Protein AF-A0AAW1UZC7-F1 (afdb_monomer)

Secondary structure (DSSP, 8-state):
--------------------SEEEEEEE--TTSHHHH--SSTTSEEEEPPTT--EEEEEEEE-STT--EEEEEEEE-TTHHHHHHH-TTSEEEEEEEE-STTTT-S---

Radius of gyration: 19.14 Å; Cα contacts (8 Å, |Δi|>4): 215; chains: 1; bounding box: 29×69×43 Å

Foldseek 3Di:
DDDDDDDDDPPDPDPPPVFQQWEWWAKDQDCPDCLAFFDDDPRGPTDGDDVQQRKKKWWWWAQDPVRGIMITIDTGHPCVVVVQVPPPNIRTPDMDIDGYHHPVGGHDD

Nearest PDB structures (foldseek):
  1ywh-assembly3_I  TM=7.580E-01  e=1.189E-02  Homo sapiens
  1ywh-assembly2_A  TM=7.658E-01  e=1.681E-02  Homo sapiens
  4qti-assembly1_U  TM=7.657E-01  e=5.026E-02  Homo sapiens
  1ywh-assembly3_M  TM=6.958E-01  e=4.479E-02  Homo sapiens
  1ywh-assembly2_C  TM=7.543E-01  e=2.525E-01  Homo sapiens

Organism: NCBI:txid420089

Structure (mmCIF, N/CA/C/O backbone):
data_AF-A0AAW1UZC7-F1
#
_entry.id   AF-A0AAW1UZC7-F1
#
loop_
_atom_site.group_PDB
_atom_site.id
_atom_site.type_symbol
_atom_site.label_atom_id
_atom_site.label_alt_id
_atom_site.label_comp_id
_atom_site.label_asym_id
_atom_site.label_entity_id
_atom_site.label_seq_id
_atom_site.pdbx_PDB_ins_code
_atom_site.Cartn_x
_atom_site.Cartn_y
_atom_site.Cartn_z
_atom_site.occupancy
_atom_site.B_iso_or_equiv
_atom_site.auth_seq_id
_atom_site.auth_comp_id
_atom_site.auth_asym_id
_atom_site.auth_atom_id
_atom_site.pdbx_PDB_model_num
ATOM 1 N N . MET A 1 1 ? 14.920 -51.473 -22.764 1.00 35.56 1 MET A N 1
ATOM 2 C CA . MET A 1 1 ? 14.422 -50.535 -23.802 1.00 35.56 1 MET A CA 1
ATOM 3 C C . MET A 1 1 ? 14.189 -49.159 -23.162 1.00 35.56 1 MET A C 1
ATOM 5 O O . MET A 1 1 ? 14.099 -49.111 -21.945 1.00 35.56 1 MET A O 1
ATOM 9 N N . PRO A 1 2 ? 14.200 -48.059 -23.930 1.00 41.09 2 PRO A N 1
ATOM 10 C CA . PRO A 1 2 ? 15.257 -47.043 -23.934 1.00 41.09 2 PRO A CA 1
ATOM 11 C C . PRO A 1 2 ? 14.973 -45.798 -23.077 1.00 41.09 2 PRO A C 1
ATOM 13 O O . PRO A 1 2 ? 13.840 -45.512 -22.695 1.00 41.09 2 PRO A O 1
ATOM 16 N N . ILE A 1 3 ? 16.042 -45.032 -22.851 1.00 58.06 3 ILE A N 1
ATOM 17 C CA . ILE A 1 3 ? 16.047 -43.667 -22.316 1.00 58.06 3 ILE A CA 1
ATOM 18 C C . ILE A 1 3 ? 15.090 -42.795 -23.143 1.00 58.06 3 ILE A C 1
ATOM 20 O O . ILE A 1 3 ? 15.296 -42.587 -24.338 1.00 58.06 3 ILE A O 1
ATOM 24 N N . ARG A 1 4 ? 14.049 -42.259 -22.499 1.00 55.00 4 ARG A N 1
ATOM 25 C CA . ARG A 1 4 ? 13.218 -41.183 -23.049 1.00 55.00 4 ARG A CA 1
ATOM 26 C C . ARG A 1 4 ? 13.888 -39.849 -22.718 1.00 55.00 4 ARG A C 1
ATOM 28 O O . ARG A 1 4 ? 13.664 -39.295 -21.649 1.00 55.00 4 ARG A O 1
ATOM 35 N N . MET A 1 5 ? 14.686 -39.318 -23.641 1.00 51.00 5 MET A N 1
ATOM 36 C CA . MET A 1 5 ? 14.926 -37.875 -23.670 1.00 51.00 5 MET A CA 1
ATOM 37 C C . MET A 1 5 ? 13.674 -37.208 -24.241 1.00 51.00 5 MET A C 1
ATOM 39 O O . MET A 1 5 ? 13.257 -37.518 -25.358 1.00 51.00 5 MET A O 1
ATOM 43 N N . ARG A 1 6 ? 13.057 -36.301 -23.482 1.00 59.88 6 ARG A N 1
ATOM 44 C CA . ARG A 1 6 ? 12.115 -35.325 -24.033 1.00 59.88 6 ARG A CA 1
ATOM 45 C C . ARG A 1 6 ? 12.501 -33.931 -23.561 1.00 59.88 6 ARG A C 1
ATOM 47 O O . ARG A 1 6 ? 12.621 -33.670 -22.371 1.00 59.88 6 ARG A O 1
ATOM 54 N N . LEU A 1 7 ? 12.720 -33.102 -24.572 1.00 45.53 7 LEU A N 1
ATOM 55 C CA . LEU A 1 7 ? 13.008 -31.678 -24.573 1.00 45.53 7 LEU A CA 1
ATOM 56 C C . LEU A 1 7 ? 12.095 -30.910 -23.601 1.00 45.53 7 LEU A C 1
ATOM 58 O O . LEU A 1 7 ? 10.872 -30.965 -23.724 1.00 45.53 7 LEU A O 1
ATOM 62 N N . LEU A 1 8 ? 12.695 -30.156 -22.682 1.00 51.94 8 LEU A N 1
ATOM 63 C CA . LEU A 1 8 ? 12.026 -29.073 -21.966 1.00 51.94 8 LEU A CA 1
ATOM 64 C C . LEU A 1 8 ? 12.018 -27.846 -22.882 1.00 51.94 8 LEU A C 1
ATOM 66 O O . LEU A 1 8 ? 13.057 -27.231 -23.101 1.00 51.94 8 LEU A O 1
ATO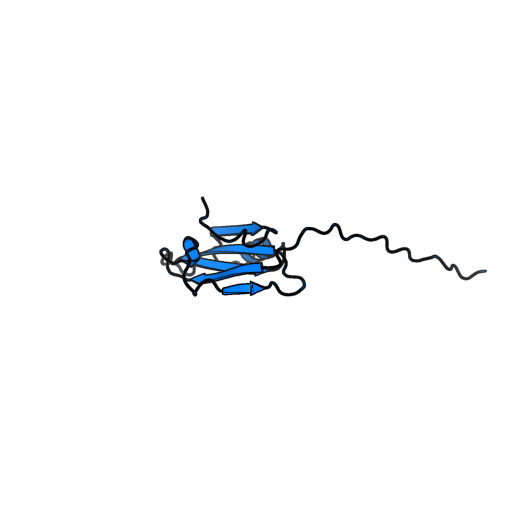M 70 N N . ILE A 1 9 ? 10.851 -27.491 -23.416 1.00 62.09 9 ILE A N 1
ATOM 71 C CA . ILE A 1 9 ? 10.607 -26.157 -23.971 1.00 62.09 9 ILE A CA 1
ATOM 72 C C . ILE A 1 9 ? 9.776 -25.407 -22.927 1.00 62.09 9 ILE A C 1
ATOM 74 O O . ILE A 1 9 ? 8.579 -25.648 -22.787 1.00 62.09 9 ILE A O 1
ATOM 78 N N . PHE A 1 10 ? 10.426 -24.515 -22.179 1.00 49.28 10 PHE A N 1
ATOM 79 C CA . PHE A 1 10 ? 9.759 -23.504 -21.360 1.00 49.28 10 PHE A CA 1
ATOM 80 C C . PHE A 1 10 ? 9.423 -22.331 -22.291 1.00 49.28 10 PHE A C 1
ATOM 82 O O . PHE A 1 10 ? 10.254 -21.462 -22.551 1.00 49.28 10 PHE A O 1
ATOM 89 N N . LEU A 1 11 ? 8.229 -22.353 -22.885 1.00 43.91 11 LEU A N 1
ATOM 90 C CA . LEU A 1 11 ? 7.717 -21.223 -23.655 1.00 43.91 11 LEU A CA 1
ATOM 91 C C . LEU A 1 11 ? 7.361 -20.095 -22.683 1.00 43.91 11 LEU A C 1
ATOM 93 O O . LEU A 1 11 ? 6.401 -20.191 -21.927 1.00 43.91 11 LEU A O 1
ATOM 97 N N . LEU A 1 12 ? 8.216 -19.072 -22.701 1.00 46.31 12 LEU A N 1
ATOM 98 C CA . LEU A 1 12 ? 7.967 -17.656 -22.427 1.00 46.31 12 LEU A CA 1
ATOM 99 C C . LEU A 1 12 ? 6.515 -17.315 -22.047 1.00 46.31 12 LEU A C 1
ATOM 101 O O . LEU A 1 12 ? 5.716 -16.912 -22.888 1.00 46.31 12 LEU A O 1
ATOM 105 N N . PHE A 1 13 ? 6.216 -17.380 -20.752 1.00 46.44 13 PHE A N 1
ATOM 106 C CA . PHE A 1 13 ? 5.168 -16.562 -20.156 1.00 46.44 13 PHE A CA 1
ATOM 107 C C . PHE A 1 13 ? 5.838 -15.438 -19.387 1.00 46.44 13 PHE A C 1
ATOM 109 O O . PHE A 1 13 ? 6.102 -15.576 -18.199 1.00 46.44 13 PHE A O 1
ATOM 116 N N . VAL A 1 14 ? 6.096 -14.322 -20.058 1.00 47.03 14 VAL A N 1
ATOM 117 C CA . VAL A 1 14 ? 6.002 -13.029 -19.385 1.00 47.03 14 VAL A CA 1
ATOM 118 C C . VAL A 1 14 ? 5.352 -12.085 -20.383 1.00 47.03 14 VAL A C 1
ATOM 120 O O . VAL A 1 14 ? 6.019 -11.423 -21.172 1.00 47.03 14 VAL A O 1
ATOM 123 N N . ALA A 1 15 ? 4.018 -12.065 -20.379 1.00 40.00 15 ALA A N 1
ATOM 124 C CA . ALA A 1 15 ? 3.330 -10.831 -20.710 1.00 40.00 15 ALA A CA 1
ATOM 125 C C . ALA A 1 15 ? 3.939 -9.774 -19.783 1.00 40.00 15 ALA A C 1
ATOM 127 O O . ALA A 1 15 ? 3.811 -9.880 -18.562 1.00 40.00 15 ALA A O 1
ATOM 128 N N . GLY A 1 16 ? 4.702 -8.843 -20.353 1.00 39.47 16 GLY A N 1
ATOM 129 C CA . GLY A 1 16 ? 5.162 -7.671 -19.631 1.00 39.47 16 GLY A CA 1
ATOM 130 C C . GLY A 1 16 ? 3.934 -6.849 -19.286 1.00 39.47 16 GLY A C 1
ATOM 131 O O . GLY A 1 16 ? 3.516 -6.011 -20.073 1.00 39.47 16 GLY A O 1
ATOM 132 N N . ASN A 1 17 ? 3.315 -7.137 -18.141 1.00 46.34 17 ASN A N 1
ATOM 133 C CA . ASN A 1 17 ? 2.563 -6.112 -17.445 1.00 46.34 17 ASN A CA 1
ATOM 134 C C . ASN A 1 17 ? 3.618 -5.098 -17.031 1.00 46.34 17 ASN A C 1
ATOM 136 O O . ASN A 1 17 ? 4.461 -5.428 -16.189 1.00 46.34 17 ASN A O 1
ATOM 140 N N . ASP A 1 18 ? 3.609 -3.938 -17.692 1.00 49.88 18 ASP A N 1
ATOM 141 C CA . ASP A 1 18 ? 4.377 -2.767 -17.290 1.00 49.88 18 ASP A CA 1
ATOM 142 C C . ASP A 1 18 ? 4.161 -2.595 -15.792 1.00 49.88 18 ASP A C 1
ATOM 144 O O . ASP A 1 18 ? 3.090 -2.229 -15.317 1.00 49.88 18 ASP A O 1
ATOM 148 N N . SER A 1 19 ? 5.161 -3.048 -15.054 1.00 57.81 19 SER A N 1
ATOM 149 C CA . SER A 1 19 ? 5.158 -3.122 -13.611 1.00 57.81 19 SER A CA 1
ATOM 150 C C . SER A 1 19 ? 5.321 -1.703 -13.096 1.00 57.81 19 SER A C 1
ATOM 152 O O . SER A 1 19 ? 6.088 -0.932 -13.676 1.00 57.81 19 SER A O 1
ATOM 154 N N . ALA A 1 20 ? 4.636 -1.335 -12.013 1.00 61.03 20 ALA A N 1
ATOM 155 C CA . ALA A 1 20 ? 4.887 -0.039 -11.410 1.00 61.03 20 ALA A CA 1
ATOM 156 C C . ALA A 1 20 ? 6.314 -0.056 -10.851 1.00 61.03 20 ALA A C 1
ATOM 158 O O . ALA A 1 20 ? 6.579 -0.628 -9.798 1.00 61.03 20 ALA A O 1
ATOM 159 N N . ASP A 1 21 ? 7.253 0.547 -11.577 1.00 72.12 21 ASP A N 1
ATOM 160 C CA . ASP A 1 21 ? 8.637 0.677 -11.118 1.00 72.12 21 ASP A CA 1
ATOM 161 C C . ASP A 1 21 ? 8.736 1.631 -9.919 1.00 72.12 21 ASP A C 1
ATOM 163 O O . ASP A 1 21 ? 9.681 1.550 -9.131 1.00 72.12 21 ASP A O 1
ATOM 167 N N . TYR A 1 22 ? 7.751 2.522 -9.767 1.00 81.44 22 TYR A N 1
ATOM 168 C CA . TYR A 1 22 ? 7.679 3.513 -8.700 1.00 81.44 22 TYR A CA 1
ATOM 169 C C . TYR A 1 22 ? 6.243 3.716 -8.222 1.00 81.44 22 TYR A C 1
ATOM 171 O O . TYR A 1 22 ? 5.311 3.888 -9.018 1.00 81.44 22 TYR A O 1
ATOM 179 N N . CYS A 1 23 ? 6.096 3.783 -6.901 1.00 84.75 23 CYS A N 1
ATOM 180 C CA . CYS A 1 23 ? 4.844 4.095 -6.228 1.00 84.75 23 CYS A CA 1
ATOM 181 C C . CYS A 1 23 ? 5.065 5.178 -5.173 1.00 84.75 23 CYS A C 1
ATOM 183 O O . CYS A 1 23 ? 6.158 5.349 -4.632 1.00 84.75 23 CYS A O 1
ATOM 185 N N . MET A 1 24 ? 3.990 5.882 -4.827 1.00 84.38 24 MET A N 1
ATOM 186 C CA . MET A 1 24 ? 3.996 6.814 -3.707 1.00 84.38 24 MET A CA 1
ATOM 187 C C . MET A 1 24 ? 4.035 5.997 -2.417 1.00 84.38 24 MET A C 1
ATOM 189 O O . MET A 1 24 ? 3.204 5.100 -2.231 1.00 84.38 24 MET A O 1
ATOM 193 N N . LYS A 1 25 ? 4.964 6.314 -1.515 1.00 85.19 25 LYS A N 1
ATOM 194 C CA . LYS A 1 25 ? 5.029 5.697 -0.193 1.00 85.19 25 LYS A CA 1
ATOM 195 C C . LYS A 1 25 ? 4.715 6.707 0.891 1.00 85.19 25 LYS A C 1
ATOM 197 O O . LYS A 1 25 ? 5.355 7.751 0.984 1.00 85.19 25 LYS A O 1
ATOM 202 N N . CYS A 1 26 ? 3.743 6.369 1.727 1.00 82.44 26 CYS A N 1
ATOM 203 C CA . CYS A 1 26 ? 3.394 7.163 2.894 1.00 82.44 26 CYS A CA 1
ATOM 204 C C . CYS A 1 26 ? 2.685 6.299 3.936 1.00 82.44 26 CYS A C 1
ATOM 206 O O . CYS A 1 26 ? 2.084 5.274 3.607 1.00 82.44 26 CYS A O 1
ATOM 208 N N . ASP A 1 27 ? 2.766 6.716 5.192 1.00 85.00 27 ASP A N 1
ATOM 209 C CA . ASP A 1 27 ? 2.103 6.067 6.313 1.00 85.00 27 ASP A CA 1
ATOM 210 C C . ASP A 1 27 ? 1.717 7.141 7.329 1.00 85.00 27 ASP A C 1
ATOM 212 O O . ASP A 1 27 ? 2.587 7.723 7.975 1.00 85.00 27 ASP A O 1
ATOM 216 N N . ASP A 1 28 ? 0.427 7.461 7.403 1.00 81.81 28 ASP A N 1
ATOM 217 C CA . ASP A 1 28 ? -0.060 8.582 8.202 1.00 81.81 28 ASP A CA 1
ATOM 218 C C . ASP A 1 28 ? -1.425 8.274 8.832 1.00 81.81 28 ASP A C 1
ATOM 220 O O . ASP A 1 28 ? -2.303 7.667 8.212 1.00 81.81 28 ASP A O 1
ATOM 224 N N . ASN A 1 29 ? -1.606 8.697 10.080 1.00 74.75 29 ASN A N 1
ATOM 225 C CA . ASN A 1 29 ? -2.859 8.611 10.831 1.00 74.75 29 ASN A CA 1
ATOM 226 C C . ASN A 1 29 ? -3.664 9.920 10.793 1.00 74.75 29 ASN A C 1
ATOM 228 O O . ASN A 1 29 ? -4.778 9.980 11.310 1.00 74.75 29 ASN A O 1
ATOM 232 N N . ASN A 1 30 ? -3.125 10.972 10.178 1.00 73.25 30 ASN A N 1
ATOM 233 C CA . ASN A 1 30 ? -3.807 12.244 10.063 1.00 73.25 30 ASN A CA 1
ATOM 234 C C . ASN A 1 30 ? -4.729 12.257 8.821 1.00 73.25 30 ASN A C 1
ATOM 236 O O . ASN A 1 30 ? -4.250 12.149 7.685 1.00 73.25 30 ASN A O 1
ATOM 240 N N . PRO A 1 31 ? -6.055 12.435 8.986 1.00 62.62 31 PRO A N 1
ATOM 241 C CA . PRO A 1 31 ? -7.008 12.467 7.879 1.00 62.62 31 PRO A CA 1
ATOM 242 C C . PRO A 1 31 ? -6.890 13.701 6.983 1.00 62.62 31 PRO A C 1
ATOM 244 O O . PRO A 1 31 ? -7.468 13.699 5.899 1.00 62.62 31 PRO A O 1
ATOM 247 N N . THR A 1 32 ? -6.154 14.731 7.407 1.00 61.38 32 THR A N 1
ATOM 248 C CA . THR A 1 32 ? -5.820 15.913 6.595 1.00 61.38 32 THR A CA 1
ATOM 249 C C . THR A 1 32 ? -4.440 15.809 5.949 1.00 61.38 32 THR A C 1
ATOM 251 O O . THR A 1 32 ? -4.012 16.727 5.251 1.00 61.38 32 THR A O 1
ATOM 254 N N . SER A 1 33 ? -3.737 14.691 6.161 1.00 68.00 33 SER A N 1
ATOM 255 C CA . SER A 1 33 ? -2.379 14.518 5.668 1.00 68.00 33 SER A CA 1
ATOM 256 C C . SER A 1 33 ? -2.291 14.499 4.153 1.00 68.00 33 SER A C 1
ATOM 258 O O . SER A 1 33 ? -3.189 14.080 3.417 1.00 68.00 33 SER A O 1
ATOM 260 N N . ILE A 1 34 ? -1.106 14.859 3.687 1.00 64.19 34 ILE A N 1
ATOM 261 C CA . ILE A 1 34 ? -0.692 14.680 2.306 1.00 64.19 34 ILE A CA 1
ATOM 262 C C . ILE A 1 34 ? -0.803 13.215 1.849 1.00 64.19 34 ILE A C 1
ATOM 264 O O . ILE A 1 34 ? -1.175 12.953 0.709 1.00 64.19 34 ILE A O 1
ATOM 268 N N . CYS A 1 35 ? -0.635 12.259 2.768 1.00 71.44 35 CYS A N 1
ATOM 269 C CA . CYS A 1 35 ? -0.853 10.840 2.512 1.00 71.44 35 CYS A CA 1
ATOM 270 C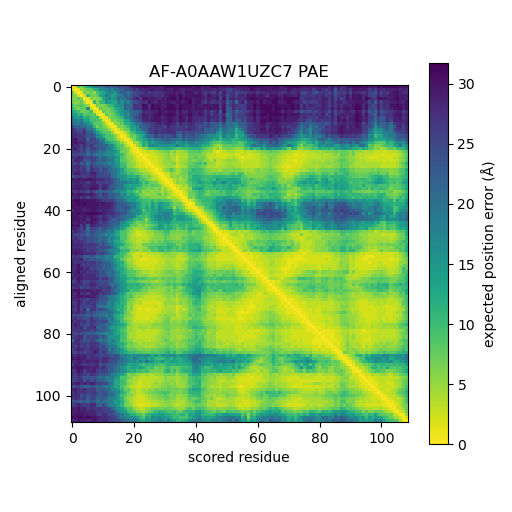 C . CYS A 1 35 ? -2.326 10.508 2.206 1.00 71.44 35 CYS A C 1
ATOM 272 O O . CYS A 1 35 ? -2.611 9.514 1.539 1.00 71.44 35 CYS A O 1
ATOM 274 N N . MET A 1 36 ? -3.293 11.339 2.609 1.00 66.62 36 MET A N 1
ATOM 275 C CA . MET A 1 36 ? -4.706 11.200 2.230 1.00 66.62 36 MET A CA 1
ATOM 276 C C . MET A 1 36 ? -5.022 11.825 0.858 1.00 66.62 36 MET A C 1
ATOM 278 O O . MET A 1 36 ? -5.779 11.213 0.095 1.00 66.62 36 MET A O 1
ATOM 282 N N . TYR A 1 37 ? -4.417 12.967 0.505 1.00 66.38 37 TYR A N 1
ATOM 283 C CA . TYR A 1 37 ? -4.833 13.770 -0.663 1.00 66.38 37 TYR A CA 1
ATOM 284 C C . TYR A 1 37 ? -3.819 13.871 -1.818 1.00 66.38 37 TYR A C 1
ATOM 286 O O . TYR A 1 37 ? -4.222 14.232 -2.918 1.00 66.38 37 TYR A O 1
ATOM 294 N N . GLY A 1 38 ? -2.556 13.483 -1.624 1.00 61.97 38 GLY A N 1
ATOM 295 C CA . GLY A 1 38 ? -1.496 13.528 -2.641 1.00 61.97 38 GLY A CA 1
ATOM 296 C C . GLY A 1 38 ? -1.020 14.951 -2.945 1.00 61.97 38 GLY A C 1
ATOM 297 O O . GLY A 1 38 ? -1.410 15.533 -3.951 1.00 61.97 38 GLY A O 1
ATOM 298 N N . GLY A 1 39 ? -0.194 15.524 -2.071 1.00 47.62 39 GLY A N 1
ATOM 299 C CA . GLY A 1 39 ? 0.367 16.875 -2.231 1.00 47.62 39 GLY A CA 1
ATOM 300 C C . GLY A 1 39 ? 1.791 16.869 -2.799 1.00 47.62 39 GLY A C 1
ATOM 301 O O . GLY A 1 39 ? 2.267 15.857 -3.290 1.00 47.62 39 GLY A O 1
ATOM 302 N N . ASN A 1 40 ? 2.478 18.015 -2.725 1.00 46.66 40 ASN A N 1
ATOM 303 C CA . ASN A 1 40 ? 3.824 18.214 -3.294 1.00 46.66 40 ASN A CA 1
ATOM 304 C C . ASN A 1 40 ? 4.947 18.323 -2.237 1.00 46.66 40 ASN A C 1
ATOM 306 O O . ASN A 1 40 ? 6.037 18.800 -2.546 1.00 46.66 40 ASN A O 1
ATOM 310 N N . ASN A 1 41 ? 4.701 17.938 -0.980 1.00 42.22 41 ASN A N 1
ATOM 311 C CA . ASN A 1 41 ? 5.698 18.034 0.092 1.00 42.22 41 ASN A CA 1
ATOM 312 C C . ASN A 1 41 ? 6.438 16.702 0.299 1.00 42.22 41 ASN A C 1
ATOM 314 O O . ASN A 1 41 ? 5.841 15.634 0.262 1.00 42.22 41 ASN A O 1
ATOM 318 N N . ARG A 1 42 ? 7.736 16.810 0.613 1.00 43.47 42 ARG A N 1
ATOM 319 C CA . ARG A 1 42 ? 8.771 15.777 0.874 1.00 43.47 42 ARG A CA 1
ATOM 320 C C . ARG A 1 42 ? 8.394 14.517 1.689 1.00 43.47 42 ARG A C 1
ATOM 322 O O . ARG A 1 42 ? 9.245 13.640 1.823 1.00 43.47 42 ARG A O 1
ATOM 329 N N . ALA A 1 43 ? 7.205 14.446 2.290 1.00 47.41 43 ALA A N 1
ATOM 330 C CA . ALA A 1 43 ? 6.717 13.264 3.006 1.00 47.41 43 ALA A CA 1
ATOM 331 C C . ALA A 1 43 ? 6.313 12.124 2.052 1.00 47.41 43 ALA A C 1
ATOM 333 O O . ALA A 1 43 ? 6.288 10.967 2.464 1.00 47.41 43 ALA A O 1
ATOM 334 N N . ASP A 1 44 ? 6.077 12.450 0.781 1.00 54.19 44 ASP A N 1
ATOM 335 C CA . ASP A 1 44 ? 5.902 11.483 -0.293 1.00 54.19 44 ASP A CA 1
ATOM 336 C C . ASP A 1 44 ? 7.297 11.036 -0.733 1.00 54.19 44 ASP A C 1
ATOM 338 O O . ASP A 1 44 ? 7.968 11.699 -1.526 1.00 54.19 44 ASP A O 1
ATOM 342 N N . ARG A 1 45 ? 7.800 9.949 -0.139 1.00 62.25 45 ARG A N 1
ATOM 343 C CA . ARG A 1 45 ? 8.986 9.307 -0.702 1.00 62.25 45 ARG A CA 1
ATOM 344 C C . ARG A 1 45 ? 8.532 8.496 -1.901 1.00 62.25 45 ARG A C 1
ATOM 346 O O . ARG A 1 45 ? 7.814 7.507 -1.772 1.00 62.25 45 ARG A O 1
ATOM 353 N N . ASP A 1 46 ? 8.959 8.968 -3.054 1.00 67.25 46 ASP A N 1
ATOM 354 C CA . ASP A 1 46 ? 8.978 8.238 -4.306 1.00 67.25 46 ASP A CA 1
ATOM 355 C C . ASP A 1 46 ? 9.892 7.019 -4.132 1.00 67.25 46 ASP A C 1
ATOM 357 O O . ASP A 1 46 ? 11.118 7.136 -4.190 1.00 67.25 46 ASP A O 1
ATOM 361 N N . ASP A 1 47 ? 9.307 5.859 -3.833 1.00 70.12 47 ASP A N 1
ATOM 362 C CA . ASP A 1 47 ? 10.074 4.635 -3.608 1.00 70.12 47 ASP A CA 1
ATOM 363 C C . ASP A 1 47 ? 10.049 3.798 -4.885 1.00 70.12 47 ASP A C 1
ATOM 365 O O . ASP A 1 47 ? 8.987 3.447 -5.412 1.00 70.12 47 ASP A O 1
ATOM 369 N N . LYS A 1 48 ? 11.249 3.462 -5.368 1.00 81.19 48 LYS A N 1
ATOM 370 C CA . LYS A 1 48 ? 11.407 2.434 -6.391 1.00 81.19 48 LYS A CA 1
ATOM 371 C C . LYS A 1 48 ? 10.962 1.105 -5.796 1.00 81.19 48 LYS A C 1
ATOM 373 O O . LYS A 1 48 ? 11.428 0.712 -4.722 1.00 81.19 48 LYS A O 1
ATOM 378 N N . CYS A 1 49 ? 10.084 0.409 -6.495 1.00 82.81 49 CYS A N 1
ATOM 379 C CA . CYS A 1 49 ? 9.584 -0.866 -6.033 1.00 82.81 49 CYS A CA 1
ATOM 380 C C . CYS A 1 49 ? 10.684 -1.939 -6.041 1.00 82.81 49 CYS A C 1
ATOM 382 O O . CYS A 1 49 ? 11.531 -1.997 -6.936 1.00 82.81 49 CYS A O 1
ATOM 384 N N . LEU A 1 50 ? 10.688 -2.793 -5.013 1.00 83.88 50 LEU A N 1
ATOM 385 C CA . LEU A 1 50 ? 11.609 -3.927 -4.948 1.00 83.88 50 LEU A CA 1
ATOM 386 C C . LEU A 1 50 ? 11.223 -4.992 -5.990 1.00 83.88 50 LEU A C 1
ATOM 388 O O . LEU A 1 50 ? 10.040 -5.118 -6.320 1.00 83.88 50 LEU A O 1
ATOM 392 N N . PRO A 1 51 ? 12.182 -5.808 -6.468 1.00 78.88 51 PRO A N 1
ATOM 393 C CA . PRO A 1 51 ? 11.878 -6.936 -7.343 1.00 78.88 51 PRO A CA 1
ATOM 394 C C . PRO A 1 51 ? 10.770 -7.824 -6.756 1.00 78.88 51 PRO A C 1
ATOM 396 O O . PRO A 1 51 ? 10.836 -8.216 -5.592 1.00 78.88 51 PRO A O 1
ATOM 399 N N . GLY A 1 52 ? 9.741 -8.119 -7.555 1.00 77.25 52 GLY A N 1
ATOM 400 C CA . GLY A 1 52 ? 8.576 -8.909 -7.132 1.00 77.25 52 GLY A CA 1
ATOM 401 C C . GLY A 1 52 ? 7.474 -8.127 -6.401 1.00 77.25 52 GLY A C 1
ATOM 402 O O . GLY A 1 52 ? 6.452 -8.717 -6.064 1.00 77.25 52 GLY A O 1
ATOM 403 N N . LYS A 1 53 ? 7.641 -6.817 -6.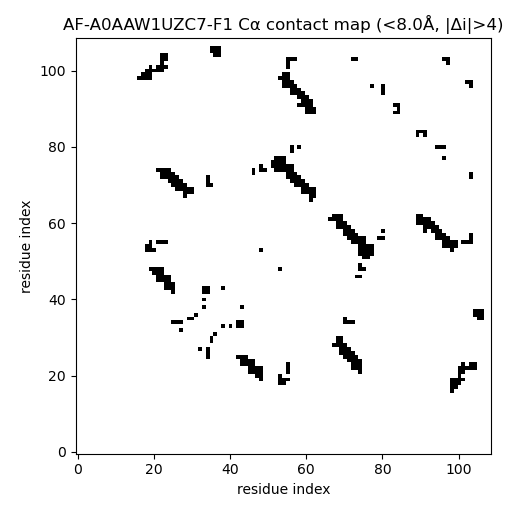175 1.00 79.75 53 LYS A N 1
ATOM 404 C CA . LYS A 1 53 ? 6.635 -5.931 -5.566 1.00 79.75 53 LYS A CA 1
ATOM 405 C C . LYS A 1 53 ? 6.202 -4.832 -6.533 1.00 79.75 53 LYS A C 1
ATOM 407 O O . LYS A 1 53 ? 6.386 -3.662 -6.246 1.00 79.75 53 LYS A O 1
ATOM 412 N N . SER A 1 54 ? 5.683 -5.205 -7.694 1.00 82.25 54 SER A N 1
ATOM 413 C CA . SER A 1 54 ? 5.393 -4.291 -8.807 1.00 82.25 54 SER A CA 1
ATOM 414 C C . SER A 1 54 ? 3.994 -3.664 -8.809 1.00 82.25 54 SER A C 1
ATOM 416 O O . SER A 1 54 ? 3.632 -3.001 -9.778 1.00 82.25 54 SER A O 1
ATOM 418 N N . THR A 1 55 ? 3.202 -3.858 -7.754 1.00 87.69 55 THR A N 1
ATOM 419 C CA . THR A 1 55 ? 1.847 -3.311 -7.660 1.00 87.69 55 THR A CA 1
ATOM 420 C C . THR A 1 55 ? 1.813 -2.211 -6.609 1.00 87.69 55 THR A C 1
ATOM 422 O O . THR A 1 55 ? 2.122 -2.435 -5.435 1.00 87.69 55 THR A O 1
ATOM 425 N N . CYS A 1 56 ? 1.382 -1.014 -6.995 1.00 88.06 56 CYS A N 1
ATOM 426 C CA . CYS A 1 56 ? 1.135 0.039 -6.027 1.00 88.06 56 CYS A CA 1
ATOM 427 C C . CYS A 1 56 ? -0.140 -0.261 -5.248 1.00 88.06 56 CYS A C 1
ATOM 429 O O . CYS A 1 56 ? -1.170 -0.609 -5.826 1.00 88.06 56 CYS A O 1
ATOM 431 N N . TYR A 1 57 ? -0.111 -0.045 -3.938 1.00 88.19 57 TYR A N 1
ATOM 432 C CA . TYR A 1 57 ? -1.295 -0.134 -3.095 1.00 88.19 57 TYR A CA 1
ATOM 433 C C . TYR A 1 57 ? -1.597 1.191 -2.399 1.00 88.19 57 TYR A C 1
ATOM 435 O O . TYR A 1 57 ? -0.724 2.032 -2.149 1.00 88.19 57 TYR A O 1
ATOM 443 N N . ARG A 1 58 ? -2.869 1.335 -2.036 1.00 87.31 58 ARG A N 1
ATOM 444 C CA 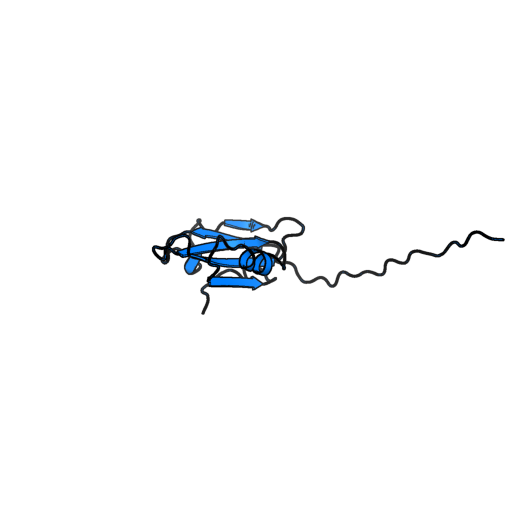. ARG A 1 58 ? -3.376 2.300 -1.069 1.00 87.31 58 ARG A CA 1
ATOM 445 C C . ARG A 1 58 ? -4.326 1.589 -0.119 1.00 87.31 58 ARG A C 1
ATOM 447 O O . ARG A 1 58 ? -5.387 1.117 -0.522 1.00 87.31 58 ARG A O 1
ATOM 454 N N . LEU A 1 59 ? -3.963 1.578 1.152 1.00 87.44 59 LEU A N 1
ATOM 455 C CA . LEU A 1 59 ? -4.684 0.936 2.235 1.00 87.44 59 LEU A CA 1
ATOM 456 C C . LEU A 1 59 ? -5.215 2.005 3.192 1.00 87.44 59 LEU A C 1
ATOM 458 O O . LEU A 1 59 ? -4.467 2.860 3.653 1.00 87.44 59 LEU A O 1
ATOM 462 N N . LYS A 1 60 ? -6.511 1.959 3.496 1.00 85.44 60 LYS A N 1
ATOM 463 C CA . LYS A 1 60 ? -7.173 2.781 4.509 1.00 85.44 60 LYS A CA 1
ATOM 464 C C . LYS A 1 60 ? -7.871 1.868 5.507 1.00 85.44 60 LYS A C 1
ATOM 466 O O . LYS A 1 60 ? -8.725 1.065 5.122 1.00 85.44 60 LYS A O 1
ATOM 471 N N . TYR A 1 61 ? -7.542 2.017 6.781 1.00 84.12 61 TYR A N 1
ATOM 472 C CA . TYR A 1 61 ? -8.034 1.150 7.846 1.00 84.12 61 TYR A CA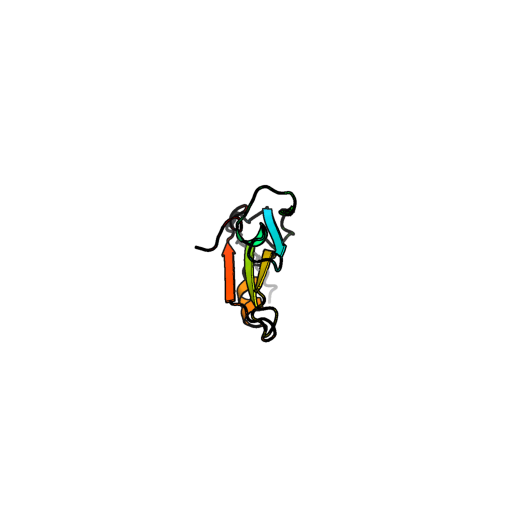 1
ATOM 473 C C . TYR A 1 61 ? -8.246 1.915 9.149 1.00 84.12 61 TYR A C 1
ATOM 475 O O . TYR A 1 61 ? -7.761 3.036 9.306 1.00 84.12 61 TYR A O 1
ATOM 483 N N . VAL A 1 62 ? -9.023 1.322 10.055 1.00 81.94 62 VAL A N 1
ATOM 484 C CA . VAL A 1 62 ? -9.249 1.849 11.406 1.00 81.94 62 VAL A CA 1
ATOM 485 C C . VAL A 1 62 ? -8.272 1.168 12.360 1.00 81.94 62 VAL A C 1
ATOM 487 O O . VAL A 1 62 ? -8.185 -0.057 12.364 1.00 81.94 62 VAL A O 1
ATOM 490 N N . VAL A 1 63 ? -7.523 1.953 13.135 1.00 76.56 63 VAL A N 1
ATOM 491 C CA . VAL A 1 63 ? -6.479 1.447 14.046 1.00 76.56 63 VAL A CA 1
ATOM 492 C C . VAL A 1 63 ? -6.987 1.143 15.456 1.00 76.56 63 VAL A C 1
ATOM 494 O O . VAL A 1 63 ? -6.326 0.404 16.176 1.00 76.56 63 VAL A O 1
ATOM 497 N N . ASN A 1 64 ? -8.131 1.691 15.877 1.00 75.88 64 ASN A N 1
ATOM 498 C CA . ASN A 1 64 ? -8.693 1.445 17.209 1.00 75.88 64 ASN A CA 1
ATOM 499 C C . ASN A 1 64 ? -10.218 1.656 17.269 1.00 75.88 64 ASN A C 1
ATOM 501 O O . ASN A 1 64 ? -10.846 2.148 16.330 1.00 75.88 64 ASN A O 1
ATOM 505 N N . SER A 1 65 ? -10.819 1.320 18.412 1.00 73.56 65 SER A N 1
ATOM 506 C CA . SER A 1 65 ? -12.255 1.488 18.679 1.00 73.56 65 SER A CA 1
ATOM 507 C C . SER A 1 65 ? -12.735 2.944 18.689 1.00 73.56 65 SER A C 1
ATOM 509 O O . SER A 1 65 ? -13.936 3.176 18.589 1.00 73.56 65 SER A O 1
ATOM 511 N N . ASN A 1 66 ? -11.828 3.922 18.775 1.00 79.62 66 ASN A N 1
ATOM 512 C CA . ASN A 1 66 ? -12.167 5.348 18.725 1.00 79.62 66 ASN A CA 1
ATOM 513 C C . ASN A 1 66 ? -12.426 5.831 17.290 1.00 79.62 66 ASN A C 1
ATOM 515 O O . ASN A 1 66 ? -12.816 6.977 17.081 1.00 79.62 66 ASN A O 1
ATOM 519 N N . GLY A 1 67 ? -12.238 4.958 16.294 1.00 75.25 67 GLY A N 1
ATOM 520 C CA . GLY A 1 67 ? -12.454 5.293 14.894 1.00 75.25 67 GLY A CA 1
ATOM 521 C C . GLY A 1 67 ? -11.267 6.001 14.248 1.00 75.25 67 GLY A C 1
ATOM 522 O O . GLY A 1 67 ? -11.425 6.513 13.137 1.00 75.25 67 GLY A O 1
ATOM 523 N N . ASP A 1 68 ? -10.096 6.005 14.896 1.00 80.88 68 ASP A N 1
ATOM 524 C CA . ASP A 1 68 ? -8.879 6.589 14.338 1.00 80.88 68 ASP A CA 1
ATOM 525 C C . ASP A 1 68 ? -8.522 5.883 13.029 1.00 80.88 68 ASP A C 1
ATOM 527 O O . ASP A 1 68 ? -8.491 4.651 12.945 1.00 80.88 68 ASP A O 1
ATOM 531 N N . GLN A 1 69 ? -8.278 6.668 11.982 1.00 81.50 69 GLN A N 1
ATOM 532 C CA . GLN A 1 69 ? -8.035 6.157 10.636 1.00 81.50 69 GLN A CA 1
ATOM 533 C C . GLN A 1 69 ? -6.569 6.315 10.278 1.00 81.50 69 GLN A C 1
ATOM 535 O O . GLN A 1 69 ? -5.977 7.362 10.506 1.00 81.50 69 GLN A O 1
ATOM 540 N N . ARG A 1 70 ? -6.007 5.295 9.638 1.00 83.62 70 ARG A N 1
ATOM 541 C CA . ARG A 1 70 ? -4.652 5.327 9.097 1.00 83.62 70 ARG A CA 1
ATOM 542 C C . ARG A 1 70 ? -4.682 5.023 7.610 1.00 83.62 70 ARG A C 1
ATOM 544 O O . ARG A 1 70 ? -5.494 4.217 7.143 1.00 83.62 70 ARG A O 1
ATOM 551 N N . VAL A 1 71 ? -3.836 5.716 6.860 1.00 84.75 71 VAL A N 1
ATOM 552 C CA . VAL A 1 71 ? -3.630 5.488 5.434 1.00 84.75 71 VAL A CA 1
ATOM 553 C C . VAL A 1 71 ? -2.188 5.109 5.197 1.00 84.75 71 VAL A C 1
ATOM 555 O O . VAL A 1 71 ? -1.272 5.785 5.652 1.00 84.75 71 VAL A O 1
ATOM 558 N N . GLN A 1 72 ? -2.018 4.033 4.444 1.00 87.06 72 GLN A N 1
ATOM 559 C CA . GLN A 1 72 ? -0.735 3.538 3.989 1.00 87.06 72 GLN A CA 1
ATOM 560 C C . GLN A 1 72 ? -0.725 3.434 2.471 1.00 87.06 72 GLN A C 1
ATOM 562 O O . GLN A 1 72 ? -1.705 3.015 1.853 1.00 87.06 72 GLN A O 1
ATOM 567 N N . ARG A 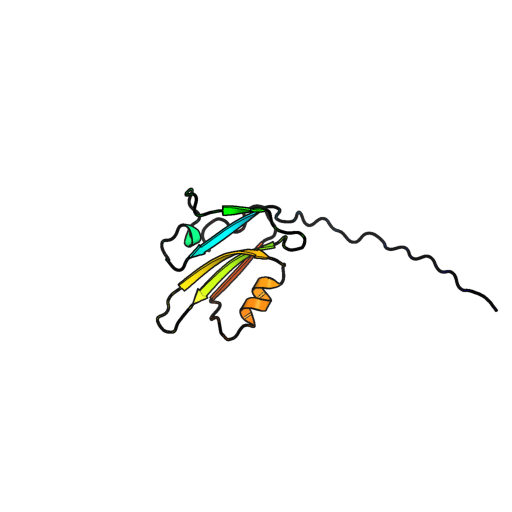1 73 ? 0.398 3.801 1.864 1.00 88.00 73 ARG A N 1
ATOM 568 C CA . ARG A 1 73 ? 0.663 3.663 0.432 1.00 88.00 73 ARG A CA 1
ATOM 569 C C . ARG A 1 73 ? 2.058 3.091 0.235 1.00 88.00 73 ARG A C 1
ATOM 571 O O . ARG A 1 73 ? 2.951 3.374 1.033 1.00 88.00 73 ARG A O 1
ATOM 578 N N . GLY A 1 74 ? 2.246 2.317 -0.823 1.00 89.12 74 GLY A N 1
ATOM 579 C CA . GLY A 1 74 ? 3.555 1.783 -1.184 1.00 89.12 74 GLY A CA 1
ATOM 580 C C . GLY A 1 74 ? 3.483 0.797 -2.342 1.00 89.12 74 GLY A C 1
ATOM 581 O O . GLY A 1 74 ? 2.474 0.741 -3.044 1.00 89.12 74 GLY A O 1
ATOM 582 N N . CYS A 1 75 ? 4.556 0.026 -2.507 1.00 88.81 75 CYS A N 1
ATOM 583 C CA . CYS A 1 75 ? 4.646 -1.092 -3.442 1.00 88.81 75 CYS A CA 1
ATOM 584 C C . CYS A 1 75 ? 4.489 -2.423 -2.701 1.00 88.81 75 CYS A C 1
ATOM 586 O O . CYS A 1 75 ? 5.167 -2.643 -1.693 1.00 88.81 75 CYS A O 1
ATOM 588 N N . ASP A 1 76 ? 3.675 -3.334 -3.222 1.00 91.62 76 ASP A N 1
ATOM 589 C CA . ASP A 1 76 ? 3.652 -4.727 -2.778 1.00 91.62 76 ASP A CA 1
ATOM 590 C C . ASP A 1 76 ? 3.264 -5.669 -3.933 1.00 91.62 76 ASP A C 1
ATOM 592 O O . ASP A 1 76 ? 3.280 -5.288 -5.104 1.00 91.62 76 ASP A O 1
ATOM 596 N N . THR A 1 77 ? 2.986 -6.929 -3.620 1.00 89.69 77 THR A N 1
ATOM 597 C CA . THR A 1 77 ? 2.473 -7.922 -4.561 1.00 89.69 77 THR A CA 1
ATOM 598 C C . THR A 1 77 ? 1.016 -7.626 -4.916 1.00 89.69 77 THR A C 1
ATOM 600 O O . THR A 1 77 ? 0.282 -7.013 -4.137 1.00 89.69 77 THR A O 1
ATOM 603 N N . SER A 1 78 ? 0.546 -8.133 -6.055 1.00 86.06 78 SER A N 1
ATOM 604 C CA . SER A 1 78 ? -0.850 -7.985 -6.493 1.00 86.06 78 SER A CA 1
ATOM 605 C C . SER A 1 78 ? -1.879 -8.628 -5.552 1.00 86.06 78 SER A C 1
ATOM 607 O O . SER A 1 78 ? -3.062 -8.318 -5.640 1.00 86.06 78 SER A O 1
ATOM 609 N N . ASN A 1 79 ? -1.452 -9.474 -4.608 1.00 86.94 79 ASN A N 1
ATOM 610 C CA . ASN A 1 79 ? -2.335 -10.123 -3.637 1.00 86.94 79 ASN A CA 1
ATOM 611 C C . ASN A 1 79 ? -2.429 -9.386 -2.288 1.00 86.94 79 ASN A C 1
ATOM 613 O O . ASN A 1 79 ? -3.264 -9.734 -1.452 1.00 86.94 79 ASN A O 1
ATOM 617 N N . PHE A 1 80 ? -1.621 -8.342 -2.071 1.00 89.00 80 PHE A N 1
ATOM 618 C CA . PHE A 1 80 ? -1.527 -7.657 -0.780 1.00 89.00 80 PHE A CA 1
ATOM 619 C C . PHE A 1 80 ? -2.884 -7.192 -0.227 1.00 89.00 80 PHE A C 1
ATOM 621 O O . PHE A 1 80 ? -3.173 -7.424 0.945 1.00 89.00 80 PHE A O 1
ATOM 628 N N . CYS A 1 81 ? -3.766 -6.587 -1.036 1.00 86.81 81 CYS A N 1
ATOM 629 C CA . CYS A 1 81 ? -5.073 -6.157 -0.523 1.00 86.81 81 CYS A CA 1
ATOM 630 C C . CYS A 1 81 ? -5.961 -7.316 -0.053 1.00 86.81 81 CYS A C 1
ATOM 632 O O . CYS A 1 81 ? -6.740 -7.130 0.884 1.00 86.81 81 CYS A O 1
ATOM 634 N N . ASN A 1 82 ? -5.863 -8.490 -0.681 1.00 87.25 82 ASN A N 1
ATOM 635 C CA . ASN A 1 82 ? -6.608 -9.672 -0.249 1.00 87.25 82 ASN A CA 1
ATOM 636 C C . ASN A 1 82 ? -6.067 -10.182 1.088 1.00 87.25 82 ASN A 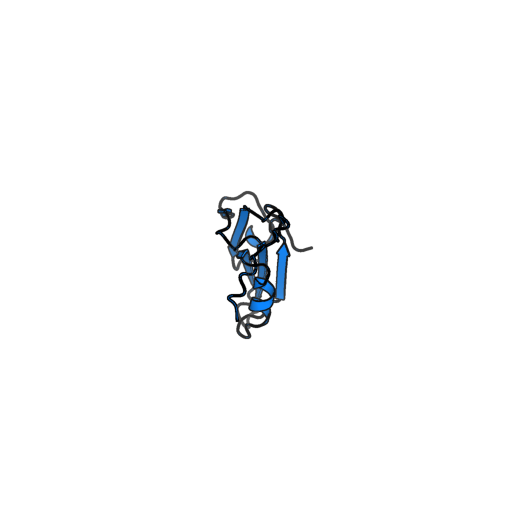C 1
ATOM 638 O O . ASN A 1 82 ? -6.848 -10.467 1.991 1.00 87.25 82 ASN A O 1
ATOM 642 N N . GLU A 1 83 ? -4.743 -10.209 1.243 1.00 86.94 83 GLU A N 1
ATOM 643 C CA . GLU A 1 83 ? -4.083 -10.598 2.493 1.00 86.94 83 GLU A CA 1
ATOM 644 C C . GLU A 1 83 ? -4.435 -9.651 3.642 1.00 86.94 83 GLU A C 1
ATOM 646 O O . GLU A 1 83 ? -4.711 -10.105 4.748 1.00 86.94 83 GLU A O 1
ATOM 651 N N . GLN A 1 84 ? -4.493 -8.338 3.393 1.00 85.12 84 GLN A N 1
ATOM 652 C CA . GLN A 1 84 ? -4.891 -7.377 4.427 1.00 85.12 84 GLN A CA 1
ATOM 653 C C . GLN A 1 84 ? -6.346 -7.565 4.867 1.00 85.12 84 GLN A C 1
ATOM 655 O O . GLN A 1 84 ? -6.637 -7.429 6.049 1.00 85.12 84 GLN A O 1
ATOM 660 N N . ARG A 1 85 ? -7.262 -7.913 3.954 1.00 81.62 85 ARG A N 1
ATOM 661 C CA . ARG A 1 85 ? -8.670 -8.179 4.307 1.00 81.62 85 ARG A CA 1
ATOM 662 C C . ARG A 1 85 ? -8.852 -9.428 5.169 1.00 81.62 85 ARG A C 1
ATOM 664 O O . ARG A 1 85 ? -9.849 -9.517 5.871 1.00 81.62 85 ARG A O 1
ATOM 671 N N . GLN A 1 86 ? -7.925 -10.382 5.093 1.00 81.81 86 GLN A N 1
ATOM 672 C CA . GLN A 1 86 ? -7.952 -11.606 5.898 1.00 81.81 86 GLN A CA 1
ATOM 673 C C . GLN A 1 86 ? -7.370 -11.412 7.306 1.00 81.81 86 GLN A C 1
ATOM 675 O O . GLN A 1 86 ? -7.525 -12.288 8.150 1.00 81.81 86 GLN A O 1
ATOM 680 N N . ARG A 1 87 ? -6.695 -10.287 7.579 1.00 77.19 87 ARG A N 1
ATOM 681 C CA . ARG A 1 87 ? -6.152 -9.985 8.909 1.00 77.19 87 ARG A CA 1
ATOM 682 C C . ARG A 1 87 ? -7.255 -9.418 9.799 1.00 77.19 87 ARG A C 1
ATOM 684 O O . ARG A 1 87 ? -7.649 -8.268 9.636 1.00 77.19 87 ARG A O 1
ATOM 691 N N . GLU A 1 88 ? -7.718 -10.219 10.753 1.00 60.09 88 GLU A N 1
ATOM 692 C CA . GLU A 1 88 ? -8.818 -9.872 11.669 1.00 60.09 88 GLU A CA 1
ATOM 693 C C . GLU A 1 88 ? -8.505 -8.670 12.582 1.00 60.09 88 GLU A C 1
ATOM 695 O O . GLU A 1 88 ? -9.413 -7.939 12.973 1.00 60.09 88 GLU A O 1
ATOM 700 N N . ASP A 1 89 ? -7.224 -8.403 12.855 1.00 63.84 89 ASP A N 1
ATOM 701 C CA . ASP A 1 89 ? -6.777 -7.315 13.741 1.00 63.84 89 ASP A CA 1
ATOM 702 C C . ASP A 1 89 ? -6.891 -5.912 13.122 1.00 63.84 89 ASP A C 1
ATOM 704 O O . ASP A 1 89 ? -6.726 -4.899 13.806 1.00 63.84 89 ASP A O 1
ATOM 708 N N . ILE A 1 90 ? -7.135 -5.829 11.812 1.00 65.69 90 ILE A N 1
ATOM 709 C CA . ILE A 1 90 ? -7.186 -4.568 11.080 1.00 65.69 90 ILE A CA 1
ATOM 710 C C . ILE A 1 90 ? -8.552 -4.465 10.415 1.00 65.69 90 ILE A C 1
ATOM 712 O O . ILE A 1 90 ? -8.844 -5.161 9.446 1.00 65.69 90 ILE A O 1
ATOM 716 N N . TYR A 1 91 ? -9.373 -3.515 10.866 1.00 71.94 91 TYR A N 1
ATOM 717 C CA . TYR A 1 91 ? -10.604 -3.152 10.163 1.00 71.94 91 TYR A CA 1
ATOM 718 C C . TYR A 1 91 ? -10.248 -2.408 8.869 1.00 71.94 91 TYR A C 1
ATOM 720 O O . TYR A 1 91 ? -10.296 -1.172 8.787 1.00 71.94 91 TYR A O 1
ATOM 728 N N . VAL A 1 92 ? -9.836 -3.167 7.852 1.00 71.38 92 VAL A N 1
ATOM 729 C CA . VAL A 1 92 ? -9.540 -2.664 6.513 1.00 71.38 92 VAL A CA 1
ATOM 730 C C . VAL A 1 92 ? -10.829 -2.117 5.920 1.00 71.38 92 VAL A C 1
ATOM 732 O O . VAL A 1 92 ? -11.737 -2.859 5.561 1.00 71.38 92 VAL A O 1
ATOM 735 N N . ARG A 1 93 ? -10.911 -0.790 5.794 1.00 74.38 93 ARG A N 1
ATOM 736 C CA . ARG A 1 93 ? -12.082 -0.125 5.213 1.00 74.38 93 ARG A CA 1
ATOM 737 C C . ARG A 1 93 ? -12.025 -0.100 3.697 1.00 74.38 93 ARG A C 1
ATOM 739 O O . ARG A 1 93 ? -13.040 -0.288 3.038 1.00 74.38 93 ARG A O 1
ATOM 746 N N . ARG A 1 94 ? -10.853 0.197 3.133 1.00 83.06 94 ARG A N 1
ATOM 747 C CA . ARG A 1 94 ? -10.665 0.295 1.681 1.00 83.06 94 ARG A CA 1
ATOM 748 C C . ARG A 1 94 ? -9.216 -0.032 1.351 1.00 83.06 94 ARG A C 1
ATOM 750 O O . ARG A 1 94 ? -8.308 0.580 1.901 1.00 83.06 94 ARG A O 1
ATOM 757 N N . CYS A 1 95 ? -9.011 -0.985 0.454 1.00 86.38 95 CYS A N 1
ATOM 758 C CA . CYS A 1 95 ? -7.705 -1.280 -0.122 1.00 86.38 95 CYS A CA 1
ATOM 759 C C . CYS A 1 95 ? -7.851 -1.279 -1.639 1.00 86.38 95 CYS A C 1
ATOM 761 O O . CYS A 1 95 ? -8.757 -1.936 -2.157 1.00 86.38 95 CYS A O 1
ATOM 763 N N . VAL A 1 96 ? -7.014 -0.498 -2.315 1.00 87.12 96 VAL A N 1
ATOM 764 C CA . VAL A 1 96 ? -6.983 -0.363 -3.773 1.00 87.12 96 VAL A CA 1
ATOM 765 C C . VAL A 1 96 ? -5.570 -0.643 -4.254 1.00 87.12 96 VAL A C 1
ATOM 767 O O . VAL A 1 96 ? -4.608 -0.217 -3.615 1.00 87.12 96 VAL A O 1
ATOM 770 N N . GLN A 1 97 ? -5.469 -1.354 -5.370 1.00 89.12 97 GLN A N 1
ATOM 771 C CA . GLN A 1 97 ? -4.223 -1.700 -6.035 1.00 89.12 97 GLN A CA 1
ATOM 772 C C . GLN A 1 97 ? -4.271 -1.302 -7.501 1.00 89.12 97 GLN A C 1
ATOM 774 O O . GLN A 1 97 ? -5.348 -1.253 -8.098 1.00 89.12 97 GLN A O 1
ATOM 779 N N . CYS A 1 98 ? -3.106 -0.996 -8.051 1.00 85.75 98 CYS A N 1
ATOM 780 C CA . CYS A 1 98 ? -2.940 -0.612 -9.439 1.00 85.75 98 CYS A CA 1
ATOM 781 C C . CYS A 1 98 ? -1.482 -0.824 -9.868 1.00 85.75 98 CYS A C 1
ATOM 783 O O . CYS A 1 98 ? -0.570 -0.747 -9.045 1.00 85.75 98 CYS A O 1
ATOM 785 N N . ASP A 1 99 ? -1.275 -1.088 -11.156 1.00 84.00 99 ASP A N 1
ATOM 786 C CA . ASP A 1 99 ? 0.027 -1.514 -11.688 1.00 84.00 99 ASP A CA 1
ATOM 787 C C . ASP A 1 99 ? 0.738 -0.410 -12.488 1.00 84.00 99 ASP A C 1
ATOM 789 O O . ASP A 1 99 ? 1.789 -0.643 -13.068 1.00 84.00 99 ASP A O 1
ATOM 793 N N . TH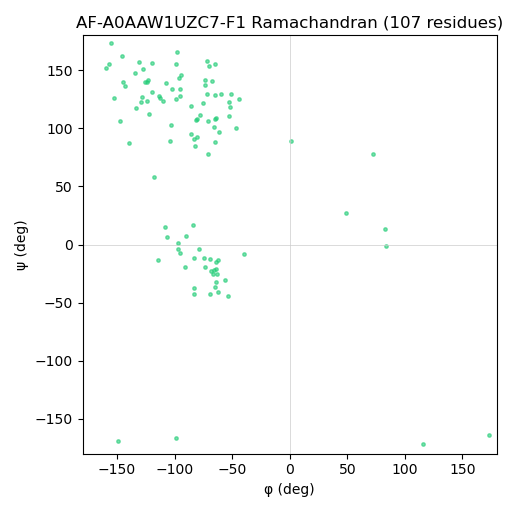R A 1 100 ? 0.198 0.813 -12.514 1.00 80.56 100 THR A N 1
ATOM 794 C CA . THR A 1 100 ? 0.794 1.932 -13.258 1.00 80.56 100 THR A CA 1
ATOM 795 C C . THR A 1 100 ? 1.626 2.860 -12.367 1.00 80.56 100 THR A C 1
ATOM 797 O O . THR A 1 100 ? 1.424 2.969 -11.158 1.00 80.56 100 THR A O 1
ATOM 800 N N . TYR A 1 101 ? 2.581 3.564 -12.974 1.00 79.31 101 TYR A N 1
ATOM 801 C CA . TYR A 1 101 ? 3.471 4.511 -12.294 1.00 79.31 101 TYR A CA 1
ATOM 802 C C . TYR A 1 101 ? 2.695 5.553 -11.468 1.00 79.31 101 TYR A C 1
ATOM 804 O O . TYR A 1 101 ? 1.847 6.266 -12.007 1.00 79.31 101 TYR A O 1
ATOM 812 N N . TYR A 1 102 ? 2.971 5.641 -10.159 1.00 77.44 102 TYR A N 1
ATOM 813 C CA . TYR A 1 102 ? 2.262 6.517 -9.206 1.00 77.44 102 TYR A CA 1
ATOM 814 C C . TYR A 1 102 ? 0.732 6.458 -9.262 1.00 77.44 102 TYR A C 1
ATOM 816 O O . TYR A 1 102 ? 0.048 7.406 -8.878 1.00 77.44 102 TYR A O 1
ATOM 824 N N . CYS A 1 103 ? 0.153 5.340 -9.679 1.00 81.81 103 CYS A N 1
ATOM 825 C CA . CYS A 1 103 ? -1.299 5.196 -9.731 1.00 81.81 103 CYS A CA 1
ATOM 826 C C . CYS A 1 103 ? -1.951 5.270 -8.345 1.00 81.81 103 CYS A C 1
ATOM 828 O O . CYS A 1 103 ? -3.125 5.607 -8.202 1.00 81.81 103 CYS A O 1
ATOM 830 N N . ASN A 1 104 ? -1.166 5.008 -7.297 1.00 82.69 104 ASN A N 1
ATOM 831 C CA . ASN A 1 104 ? -1.575 5.206 -5.923 1.00 82.69 104 ASN A CA 1
ATOM 832 C C . ASN A 1 104 ? -1.380 6.654 -5.450 1.00 82.69 104 ASN A C 1
ATOM 834 O O . ASN A 1 104 ? -1.405 6.862 -4.244 1.00 82.69 104 ASN A O 1
ATOM 838 N N . LYS A 1 105 ? -1.207 7.650 -6.329 1.00 78.19 105 LYS A N 1
ATOM 839 C CA . LYS A 1 105 ? -1.184 9.090 -6.014 1.00 78.19 105 LYS A CA 1
ATOM 840 C C . LYS A 1 105 ? -2.579 9.696 -6.228 1.00 78.19 105 LYS A C 1
ATOM 842 O O . LYS A 1 105 ? -3.229 9.428 -7.228 1.00 78.19 105 LYS A O 1
ATOM 847 N N . GLY A 1 106 ? -3.062 10.505 -5.280 1.00 68.06 106 GLY A N 1
ATOM 848 C CA . GLY A 1 106 ? -4.368 11.190 -5.373 1.00 68.06 106 GLY A CA 1
ATOM 849 C C . GLY A 1 106 ? -5.400 10.760 -4.325 1.00 68.06 106 GLY A C 1
ATOM 850 O O . GLY A 1 106 ? -5.068 10.047 -3.373 1.00 68.06 106 GLY A O 1
ATOM 851 N N . SER A 1 107 ? -6.649 11.218 -4.460 1.00 60.09 107 SER A N 1
ATOM 852 C CA . SER A 1 107 ? -7.767 10.945 -3.538 1.00 60.09 107 SER A CA 1
ATOM 853 C C . SER A 1 107 ? -8.607 9.742 -3.997 1.00 60.09 107 SER A C 1
ATOM 855 O O . SER A 1 107 ? -8.754 9.510 -5.189 1.00 60.09 107 SER A O 1
ATOM 857 N N . LEU A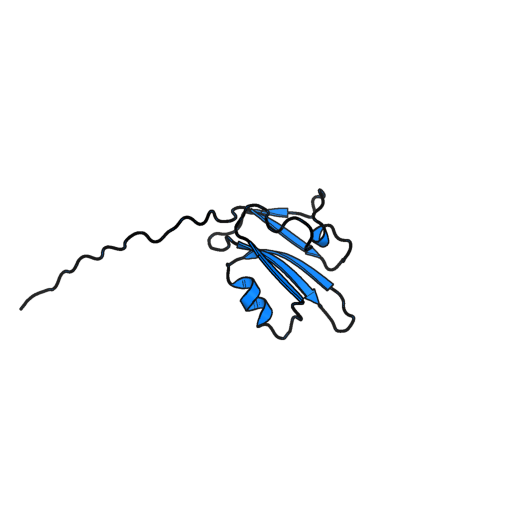 1 108 ? -9.143 8.965 -3.049 1.00 54.66 108 LEU A N 1
ATOM 858 C CA . LEU A 1 108 ? -10.107 7.896 -3.321 1.00 54.66 108 LEU A CA 1
ATOM 859 C C . LEU A 1 108 ? -11.471 8.573 -3.441 1.00 54.66 108 LEU A C 1
ATOM 861 O O . LEU A 1 108 ? -12.178 8.680 -2.439 1.00 54.66 108 LEU A O 1
ATOM 865 N N . VAL A 1 109 ? -11.796 9.079 -4.628 1.00 42.50 109 VAL A N 1
ATOM 866 C CA . VAL A 1 109 ? -13.199 9.323 -4.980 1.00 42.50 109 VAL A CA 1
ATOM 867 C C . VAL A 1 109 ? -13.771 7.945 -5.311 1.00 42.50 109 VAL A C 1
ATOM 869 O O . VAL A 1 109 ? -13.396 7.405 -6.368 1.00 42.50 109 VAL A O 1
#

Sequence (109 aa):
MPIRMRLLIFLLFVAGNDSADYCMKCDDNNPTSICMYGGNNRADRDDKCLPGKSTCYRLKYVVNSNGDQRVQRGCDTSNFCNEQRQREDIYVRRCVQCDTYYCNKGSLV

InterPro domains:
  IPR045860 Snake toxin-like superfamily [SSF57302] (22-105)

Solvent-accessible surface area (backbone atoms only — not comparable to full-atom values): 6427 Å² total; per-residue (Å²): 136,78,88,82,85,74,86,86,78,84,77,86,83,70,82,78,69,72,54,11,58,33,18,36,26,34,77,39,61,53,86,86,34,51,71,49,51,50,69,95,59,86,72,57,43,77,40,70,38,55,93,83,16,35,19,17,29,35,39,32,29,36,79,50,96,86,64,47,45,36,34,39,31,26,56,32,45,90,56,48,58,61,56,48,67,70,37,85,90,42,54,61,74,46,64,49,74,40,41,48,70,40,59,51,57,44,62,93,124

Mean predicted aligned error: 12.17 Å

pLDDT: mean 71.33, std 15.51, range [35.56, 91.62]